Protein AF-A0A6N2TPD5-F1 (afdb_monomer_lite)

Radius of gyration: 15.05 Å; chains: 1; bounding box: 37×31×48 Å

Structure (mmCIF, N/CA/C/O backbone):
data_AF-A0A6N2TPD5-F1
#
_entry.id   AF-A0A6N2TPD5-F1
#
loop_
_atom_site.group_PDB
_atom_site.id
_atom_site.type_s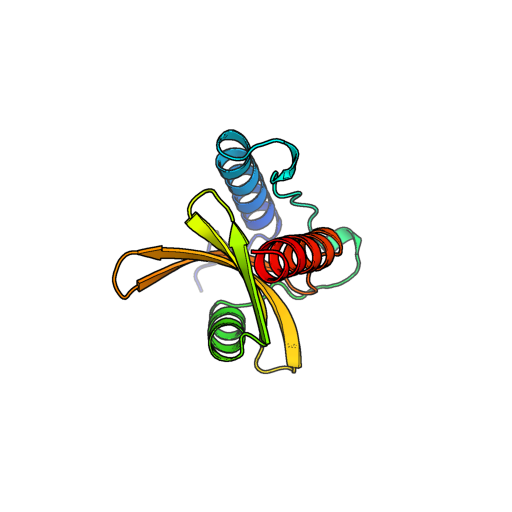ymbol
_atom_site.label_atom_id
_atom_site.label_alt_id
_atom_site.label_comp_id
_atom_site.label_asym_id
_atom_site.label_entity_id
_atom_site.label_seq_id
_atom_site.pdbx_PDB_ins_code
_atom_site.Cartn_x
_atom_site.Cartn_y
_atom_site.Cartn_z
_atom_site.occupancy
_atom_site.B_iso_or_equiv
_atom_site.auth_seq_id
_atom_site.auth_comp_id
_atom_site.auth_asym_id
_atom_site.auth_atom_id
_atom_site.pdbx_PDB_model_num
ATOM 1 N N . MET A 1 1 ? 18.302 3.017 -29.637 1.00 35.47 1 MET A N 1
ATOM 2 C CA . MET A 1 1 ? 17.727 2.593 -28.341 1.00 35.47 1 MET A CA 1
ATOM 3 C C . MET A 1 1 ? 17.896 3.744 -27.359 1.00 35.47 1 MET A C 1
ATOM 5 O O . MET A 1 1 ? 19.028 4.157 -27.155 1.00 35.47 1 MET A O 1
ATOM 9 N N . SER A 1 2 ? 16.812 4.331 -26.842 1.00 43.56 2 SER A N 1
ATOM 10 C CA . SER A 1 2 ? 16.903 5.435 -25.874 1.00 43.56 2 SER A CA 1
ATOM 11 C C . SER A 1 2 ? 16.928 4.850 -24.464 1.00 43.56 2 SER A C 1
ATOM 13 O O . SER A 1 2 ? 15.987 4.163 -24.071 1.00 43.56 2 SER A O 1
ATOM 15 N N . LEU A 1 3 ? 18.030 5.060 -23.742 1.00 45.91 3 LEU A N 1
ATOM 16 C CA . LEU A 1 3 ? 18.156 4.717 -22.327 1.00 45.91 3 LEU A CA 1
ATOM 17 C C . LEU A 1 3 ? 17.150 5.569 -21.555 1.00 45.91 3 LEU A C 1
ATOM 19 O O . LEU A 1 3 ? 17.308 6.785 -21.452 1.00 45.91 3 LEU A O 1
ATOM 23 N N . ASN A 1 4 ? 16.093 4.932 -21.048 1.00 46.19 4 ASN A N 1
ATOM 24 C CA . ASN A 1 4 ? 15.125 5.595 -20.191 1.00 46.19 4 ASN A CA 1
ATOM 25 C C . ASN A 1 4 ? 15.887 6.158 -18.975 1.00 46.19 4 ASN A C 1
ATOM 27 O O . ASN A 1 4 ? 16.513 5.393 -18.244 1.00 46.19 4 ASN A O 1
ATOM 31 N N . PRO A 1 5 ? 15.857 7.472 -18.712 1.00 49.47 5 PRO A N 1
ATOM 32 C CA . PRO A 1 5 ? 16.600 8.083 -17.611 1.00 49.47 5 PRO A CA 1
ATOM 33 C C . PRO A 1 5 ? 16.083 7.680 -16.219 1.00 49.47 5 PRO A C 1
ATOM 35 O O . PRO A 1 5 ? 16.542 8.244 -15.229 1.00 49.47 5 PRO A O 1
ATOM 38 N N . LEU A 1 6 ? 15.114 6.762 -16.139 1.00 49.84 6 LEU A N 1
ATOM 39 C CA . LEU A 1 6 ? 14.627 6.088 -14.935 1.00 49.84 6 LEU A CA 1
ATOM 40 C C . LEU A 1 6 ? 15.256 4.699 -14.719 1.00 49.84 6 LEU A C 1
ATOM 42 O O . LEU A 1 6 ? 15.050 4.120 -13.664 1.00 49.84 6 LEU A O 1
ATOM 46 N N . ASP A 1 7 ? 16.048 4.177 -15.657 1.00 52.69 7 ASP A N 1
ATOM 47 C CA . ASP A 1 7 ? 16.703 2.861 -15.533 1.00 52.69 7 ASP A CA 1
ATOM 48 C C . ASP A 1 7 ? 17.891 2.881 -14.547 1.00 52.69 7 ASP A C 1
ATOM 50 O O . ASP A 1 7 ? 18.390 1.862 -14.075 1.00 52.69 7 ASP A O 1
ATOM 54 N N . GLN A 1 8 ? 18.340 4.078 -14.163 1.00 61.78 8 GLN A N 1
ATOM 55 C CA . GLN A 1 8 ? 19.376 4.246 -13.154 1.00 61.78 8 GLN A CA 1
ATOM 56 C C . GLN A 1 8 ? 18.791 3.980 -11.761 1.00 61.78 8 GLN A C 1
ATOM 58 O O . GLN A 1 8 ? 18.220 4.873 -11.131 1.00 61.78 8 GLN A O 1
ATOM 63 N N . LYS A 1 9 ? 18.992 2.756 -11.253 1.00 55.41 9 LYS A N 1
ATOM 64 C CA . LYS A 1 9 ? 18.634 2.276 -9.897 1.00 55.41 9 LYS A CA 1
ATOM 65 C C . LYS A 1 9 ? 18.885 3.317 -8.790 1.00 55.41 9 LYS A C 1
ATOM 67 O O . LYS A 1 9 ? 18.067 3.483 -7.889 1.00 55.41 9 LYS A O 1
ATOM 72 N N . ALA A 1 10 ? 19.974 4.084 -8.892 1.00 58.53 10 ALA A N 1
ATOM 73 C CA . ALA A 1 10 ? 20.304 5.172 -7.968 1.00 58.53 10 ALA A CA 1
ATOM 74 C C . ALA A 1 10 ? 19.318 6.357 -8.018 1.00 58.53 10 ALA A C 1
ATOM 76 O O . ALA A 1 10 ? 18.928 6.885 -6.978 1.00 58.53 10 ALA A O 1
ATOM 77 N N . LYS A 1 11 ? 18.870 6.756 -9.211 1.00 62.66 11 LYS A N 1
ATOM 78 C CA . LYS A 1 11 ? 17.909 7.848 -9.398 1.00 62.66 11 LYS A CA 1
ATOM 79 C C . LYS A 1 11 ? 16.519 7.459 -8.909 1.00 62.66 11 LYS A C 1
ATOM 81 O O . LYS A 1 11 ? 15.856 8.263 -8.262 1.00 62.66 11 LYS A O 1
ATOM 86 N N . LEU A 1 12 ? 16.105 6.216 -9.156 1.00 57.62 12 LEU A N 1
ATOM 87 C CA . LEU A 1 12 ? 14.866 5.676 -8.596 1.00 57.62 12 LEU A CA 1
ATOM 88 C C . LEU A 1 12 ? 14.918 5.623 -7.065 1.00 57.62 12 LEU A C 1
ATOM 90 O O . LEU A 1 12 ? 13.960 6.026 -6.411 1.00 57.62 12 LEU A O 1
ATOM 94 N N . LYS A 1 13 ? 16.048 5.204 -6.481 1.00 61.66 13 LYS A N 1
ATOM 95 C CA . LYS A 1 13 ? 16.256 5.235 -5.026 1.00 61.66 13 LYS A CA 1
ATOM 96 C C . LYS A 1 13 ? 16.128 6.656 -4.466 1.00 61.66 13 LYS A C 1
ATOM 98 O O . LYS A 1 13 ? 15.390 6.850 -3.506 1.00 61.66 13 LYS A O 1
ATOM 103 N N . ALA A 1 14 ? 16.774 7.640 -5.093 1.00 63.59 14 ALA A N 1
ATOM 104 C CA . ALA A 1 14 ? 16.694 9.042 -4.679 1.00 63.59 14 ALA A CA 1
ATOM 105 C C . ALA A 1 14 ? 15.270 9.615 -4.805 1.00 63.59 14 ALA A C 1
ATOM 107 O O . ALA A 1 14 ? 14.802 10.316 -3.911 1.00 63.59 14 ALA A O 1
ATOM 108 N N . LEU A 1 15 ? 14.551 9.276 -5.881 1.00 62.88 15 LEU A N 1
ATOM 109 C CA . LEU A 1 15 ? 13.147 9.656 -6.070 1.00 62.88 15 LEU A CA 1
ATOM 110 C C . LEU A 1 15 ? 12.249 9.056 -4.987 1.00 62.88 15 LEU A C 1
ATOM 112 O O . LEU A 1 15 ? 11.416 9.765 -4.428 1.00 62.88 15 LEU A O 1
ATOM 116 N N . ARG A 1 16 ? 12.437 7.777 -4.652 1.00 61.41 16 ARG A N 1
ATOM 117 C CA . ARG A 1 16 ? 11.666 7.119 -3.593 1.00 61.41 16 ARG A CA 1
ATOM 118 C C . ARG A 1 16 ? 11.977 7.670 -2.207 1.00 61.41 16 ARG A C 1
ATOM 120 O O . ARG A 1 16 ? 11.057 7.836 -1.415 1.00 61.41 16 ARG A O 1
ATOM 127 N N . GLU A 1 17 ? 13.234 7.999 -1.925 1.00 60.38 17 GLU A N 1
ATOM 128 C CA . GLU A 1 17 ? 13.632 8.632 -0.665 1.00 60.38 17 GLU A CA 1
ATOM 129 C C . GLU A 1 17 ? 13.055 10.049 -0.544 1.00 60.38 17 GLU A C 1
ATOM 131 O O . GLU A 1 17 ? 12.429 10.384 0.460 1.00 60.38 17 GLU A O 1
ATOM 136 N N . SER A 1 18 ? 13.167 10.861 -1.600 1.00 64.12 18 SER A N 1
ATOM 137 C CA . SER A 1 18 ? 12.572 12.203 -1.664 1.00 64.12 18 SER A CA 1
ATOM 138 C C . SER A 1 18 ? 11.048 12.162 -1.495 1.00 64.12 18 SER A C 1
ATOM 140 O O . SER A 1 18 ? 10.459 12.966 -0.763 1.00 64.12 18 SER A O 1
ATOM 142 N N . TRP A 1 19 ? 10.404 11.172 -2.107 1.00 66.56 19 TRP A N 1
ATOM 143 C CA . TRP A 1 19 ? 8.973 10.947 -1.981 1.00 66.56 19 TRP A CA 1
ATOM 144 C C . TRP A 1 19 ? 8.577 10.481 -0.572 1.00 66.56 19 TRP A C 1
ATOM 146 O O . TRP A 1 19 ? 7.663 11.052 0.021 1.00 66.56 19 TRP A O 1
ATOM 156 N N . ALA A 1 20 ? 9.300 9.520 0.012 1.00 60.19 20 ALA A N 1
ATOM 157 C CA . ALA A 1 20 ? 9.058 9.044 1.373 1.00 60.19 20 ALA A CA 1
ATOM 158 C C . ALA A 1 20 ? 9.233 10.173 2.393 1.00 60.19 20 ALA A C 1
ATOM 160 O O . ALA A 1 20 ? 8.391 10.333 3.272 1.00 60.19 20 ALA A O 1
ATOM 161 N N . ASN A 1 21 ? 10.252 11.018 2.227 1.00 64.75 21 ASN A N 1
ATOM 162 C CA . ASN A 1 21 ? 10.445 12.219 3.038 1.00 64.75 21 ASN A CA 1
ATOM 163 C C . ASN A 1 21 ? 9.255 13.175 2.905 1.00 64.75 21 ASN A C 1
ATOM 165 O O . ASN A 1 21 ? 8.704 13.613 3.914 1.00 64.75 21 ASN A O 1
ATOM 169 N N . THR A 1 22 ? 8.788 13.423 1.679 1.00 68.56 22 THR A N 1
ATOM 170 C CA . THR A 1 22 ? 7.609 14.264 1.419 1.00 68.56 22 THR A CA 1
ATOM 171 C C . THR A 1 22 ? 6.355 13.704 2.091 1.00 68.56 22 THR A C 1
ATOM 173 O O . THR A 1 22 ? 5.623 14.449 2.743 1.00 68.56 22 THR A O 1
ATOM 176 N N . CYS A 1 23 ? 6.108 12.398 2.010 1.00 58.34 23 CYS A N 1
ATOM 177 C CA . CYS A 1 23 ? 4.990 11.760 2.702 1.00 58.34 23 CYS A CA 1
ATOM 178 C C . CYS A 1 23 ? 5.158 11.790 4.227 1.00 58.34 23 CYS A C 1
ATOM 180 O O . CYS A 1 23 ? 4.201 12.094 4.935 1.00 58.34 23 CYS A O 1
ATOM 182 N N . ASN A 1 24 ? 6.370 11.566 4.739 1.00 61.16 24 ASN A N 1
ATOM 183 C CA . ASN A 1 24 ? 6.684 11.578 6.169 1.00 61.16 24 ASN A CA 1
ATOM 184 C C . ASN A 1 24 ? 6.495 12.941 6.824 1.00 61.16 24 ASN A C 1
ATOM 186 O O . ASN A 1 24 ? 6.159 12.984 8.005 1.00 61.16 24 ASN A O 1
ATOM 190 N N . THR A 1 25 ? 6.637 14.042 6.077 1.00 69.50 25 THR A N 1
ATOM 191 C CA . THR A 1 25 ? 6.285 15.378 6.594 1.00 69.50 25 THR A CA 1
ATOM 192 C C . THR A 1 25 ? 4.802 15.513 6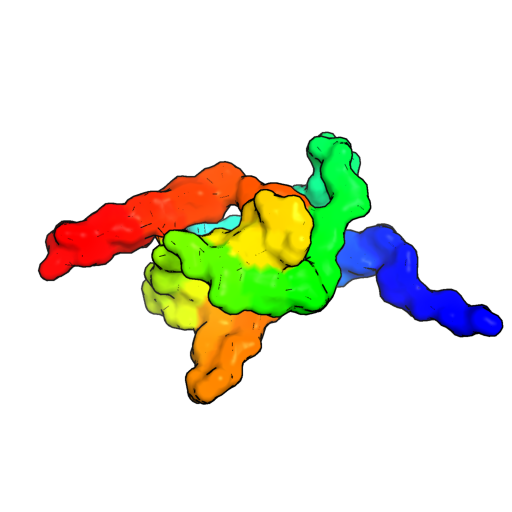.941 1.00 69.50 25 THR A C 1
ATOM 194 O O . THR A 1 25 ? 4.432 16.361 7.746 1.00 69.50 25 THR A O 1
ATOM 197 N N . ARG A 1 26 ? 3.945 14.673 6.349 1.00 59.00 26 ARG A N 1
ATOM 198 C CA . ARG A 1 26 ? 2.484 14.721 6.502 1.00 59.00 26 ARG A CA 1
ATOM 199 C C . ARG A 1 26 ? 1.937 13.600 7.382 1.00 59.00 26 ARG A C 1
ATOM 201 O O . ARG A 1 26 ? 0.723 13.495 7.547 1.00 59.00 26 ARG A O 1
ATOM 208 N N . LEU A 1 27 ? 2.807 12.740 7.909 1.00 48.41 27 LEU A N 1
ATOM 209 C CA . LEU A 1 27 ? 2.433 11.596 8.732 1.00 48.41 27 LEU A CA 1
ATOM 210 C C . LEU A 1 27 ? 2.879 11.827 10.183 1.00 48.41 27 LEU A C 1
ATOM 212 O O . LEU A 1 27 ? 3.984 12.327 10.405 1.00 48.41 27 LEU A O 1
ATOM 216 N N . PRO A 1 28 ? 2.057 11.448 11.183 1.00 55.03 28 PRO A N 1
ATOM 217 C CA . PRO A 1 28 ? 2.512 11.426 12.569 1.00 55.03 28 PRO A CA 1
ATOM 218 C C . PRO A 1 28 ? 3.712 10.480 12.706 1.00 55.03 28 PRO A C 1
ATOM 220 O O . PRO A 1 28 ? 3.857 9.537 11.927 1.00 55.03 28 PRO A O 1
ATOM 223 N N . GLU A 1 29 ? 4.570 10.708 13.702 1.00 55.25 29 GLU A N 1
ATOM 224 C CA . GLU A 1 29 ? 5.863 10.012 13.837 1.00 55.25 29 GLU A CA 1
ATOM 225 C C . GLU A 1 29 ? 5.729 8.484 13.841 1.00 55.25 29 GLU A C 1
ATOM 227 O O . GLU A 1 29 ? 6.536 7.769 13.246 1.00 55.25 29 GLU A O 1
ATOM 232 N N . THR A 1 30 ? 4.640 7.984 14.422 1.00 50.81 30 THR A N 1
ATOM 233 C CA . THR A 1 30 ? 4.292 6.560 14.469 1.00 50.81 30 THR A CA 1
ATOM 234 C C . THR A 1 30 ? 3.995 5.965 13.085 1.00 50.81 30 THR A C 1
ATOM 236 O O . THR A 1 30 ? 4.273 4.789 12.841 1.00 50.81 30 THR A O 1
ATOM 239 N N . ALA A 1 31 ? 3.518 6.778 12.141 1.00 46.53 31 ALA A N 1
ATOM 240 C CA . ALA A 1 31 ? 3.130 6.387 10.787 1.00 46.53 31 ALA A CA 1
ATOM 241 C C . ALA A 1 31 ? 4.188 6.708 9.715 1.00 46.53 31 ALA A C 1
ATOM 243 O O . ALA A 1 31 ? 3.954 6.418 8.544 1.00 46.53 31 ALA A O 1
ATOM 244 N N . ARG A 1 32 ? 5.350 7.272 10.083 1.00 62.06 32 ARG A N 1
ATOM 245 C CA . ARG A 1 32 ? 6.426 7.574 9.121 1.00 62.06 32 ARG A CA 1
ATOM 246 C C . ARG A 1 32 ? 6.885 6.311 8.380 1.00 62.06 32 ARG A C 1
ATOM 248 O O . ARG A 1 32 ? 7.191 5.290 8.994 1.00 62.06 32 ARG A O 1
ATOM 255 N N . ILE A 1 33 ? 6.914 6.381 7.062 1.00 54.38 33 ILE A N 1
ATOM 256 C CA . ILE A 1 33 ? 7.353 5.358 6.120 1.00 54.38 33 ILE A CA 1
ATOM 257 C C . ILE A 1 33 ? 8.888 5.323 6.137 1.00 54.38 33 ILE A C 1
ATOM 259 O O . ILE A 1 33 ? 9.540 6.295 5.765 1.00 54.38 33 ILE A O 1
ATOM 263 N N . ASP A 1 34 ? 9.475 4.214 6.585 1.00 56.59 34 ASP A N 1
ATOM 264 C CA . ASP A 1 34 ? 10.929 4.015 6.598 1.00 56.59 34 ASP A CA 1
ATOM 265 C C . ASP A 1 34 ? 11.370 3.433 5.249 1.00 56.59 34 ASP A C 1
ATOM 267 O O . ASP A 1 34 ? 11.161 2.252 4.974 1.00 56.59 34 ASP A O 1
ATOM 271 N N . HIS A 1 35 ? 11.943 4.264 4.378 1.00 52.03 35 HIS A N 1
ATOM 272 C CA . HIS A 1 35 ? 12.429 3.820 3.072 1.00 52.03 35 HIS A CA 1
ATOM 273 C C . HIS A 1 35 ? 13.873 3.310 3.180 1.00 52.03 35 HIS A C 1
ATOM 275 O O . HIS A 1 35 ? 14.821 3.949 2.724 1.00 52.03 35 HIS A O 1
ATOM 281 N N . ARG A 1 36 ? 14.062 2.127 3.773 1.00 5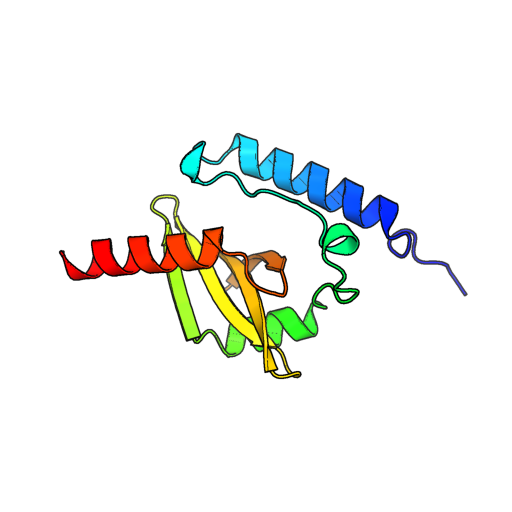1.62 36 ARG A N 1
ATOM 282 C CA . ARG A 1 36 ? 15.300 1.362 3.571 1.00 51.62 36 ARG A CA 1
ATOM 283 C C . ARG A 1 36 ? 15.187 0.596 2.257 1.00 51.62 36 ARG A C 1
ATOM 285 O O . ARG A 1 36 ? 14.332 -0.266 2.100 1.00 51.62 36 ARG A O 1
ATOM 292 N N . SER A 1 37 ? 16.043 0.936 1.294 1.00 47.28 37 SER A N 1
ATOM 293 C CA . SER A 1 37 ? 16.162 0.187 0.041 1.00 47.28 37 SER A CA 1
ATOM 294 C C . SER A 1 37 ? 16.600 -1.248 0.350 1.00 47.28 37 SER A C 1
ATOM 296 O O . SER A 1 37 ? 17.646 -1.459 0.958 1.00 47.28 37 SER A O 1
ATOM 298 N N . LEU A 1 38 ? 15.817 -2.230 -0.097 1.00 45.94 38 LEU A N 1
ATOM 299 C CA . LEU A 1 38 ? 16.080 -3.667 0.062 1.00 45.94 38 LEU A CA 1
ATOM 300 C C . LEU A 1 38 ? 17.335 -4.170 -0.677 1.00 45.94 38 LEU A C 1
ATOM 302 O O . LEU A 1 38 ? 17.659 -5.352 -0.574 1.00 45.94 38 LEU A O 1
ATOM 306 N N . ALA A 1 39 ? 18.081 -3.298 -1.368 1.00 46.09 39 ALA A N 1
ATOM 307 C CA . ALA A 1 39 ? 19.412 -3.636 -1.872 1.00 46.09 39 ALA A CA 1
ATOM 308 C C . ALA A 1 39 ? 20.353 -4.104 -0.739 1.00 46.09 39 ALA A C 1
ATOM 310 O O . ALA A 1 39 ? 21.187 -4.971 -0.970 1.00 46.09 39 ALA A O 1
ATOM 311 N N . ASP A 1 40 ? 20.153 -3.610 0.489 1.00 45.94 40 ASP A N 1
ATOM 312 C CA . ASP A 1 40 ? 20.867 -4.052 1.699 1.00 45.94 40 ASP A CA 1
ATOM 313 C C . ASP A 1 40 ? 20.322 -5.365 2.308 1.00 45.94 40 ASP A C 1
ATOM 315 O O . ASP A 1 40 ? 20.940 -5.939 3.198 1.00 45.94 40 ASP A O 1
ATOM 319 N N . GLN A 1 41 ? 19.164 -5.864 1.853 1.00 47.75 41 GLN A N 1
ATOM 320 C CA . GLN A 1 41 ? 18.521 -7.096 2.350 1.00 47.75 41 GLN A CA 1
ATOM 321 C C . GLN A 1 41 ? 18.516 -8.240 1.318 1.00 47.75 41 GLN A C 1
ATOM 323 O O . GLN A 1 41 ? 17.850 -9.252 1.524 1.00 47.75 41 GLN A O 1
ATOM 328 N N . GLY A 1 42 ? 19.268 -8.107 0.218 1.00 41.88 42 GLY A N 1
ATOM 329 C CA . GLY A 1 42 ? 19.508 -9.195 -0.739 1.00 41.88 42 GLY A CA 1
ATOM 330 C C . GLY A 1 42 ? 18.340 -9.545 -1.673 1.00 41.88 42 GLY A C 1
ATOM 331 O O . GLY A 1 42 ? 18.363 -10.608 -2.286 1.00 41.88 42 GLY A O 1
ATOM 332 N N . GLY A 1 43 ? 17.322 -8.686 -1.804 1.00 48.09 43 GLY A N 1
ATOM 333 C CA . GLY A 1 43 ? 16.179 -8.912 -2.699 1.00 48.09 43 GLY A CA 1
ATOM 334 C C . GLY A 1 43 ? 16.213 -7.999 -3.924 1.00 48.09 43 GLY A C 1
ATOM 335 O O . GLY A 1 43 ? 15.868 -6.826 -3.826 1.00 48.09 43 GLY A O 1
ATOM 336 N N . ASP A 1 44 ? 16.590 -8.523 -5.090 1.00 49.94 44 ASP A N 1
ATOM 337 C CA . ASP A 1 44 ? 16.766 -7.738 -6.324 1.00 49.94 44 ASP A CA 1
ATOM 338 C C . ASP A 1 44 ? 15.463 -7.431 -7.101 1.00 49.94 44 ASP A C 1
ATOM 340 O O . ASP A 1 44 ? 15.502 -7.172 -8.296 1.00 49.94 44 ASP A O 1
ATOM 344 N N . LEU A 1 45 ? 14.274 -7.462 -6.489 1.00 62.72 45 LEU A N 1
ATOM 345 C CA . LEU A 1 45 ? 13.023 -7.378 -7.263 1.00 62.72 45 LEU A CA 1
ATOM 346 C C . LEU A 1 45 ? 12.010 -6.415 -6.657 1.00 62.72 45 LEU A C 1
ATOM 348 O O . LEU A 1 45 ? 11.064 -6.829 -5.985 1.00 62.72 45 LEU A O 1
ATOM 352 N N . GLU A 1 46 ? 12.180 -5.131 -6.966 1.00 66.69 46 GLU A N 1
ATOM 353 C CA . GLU A 1 46 ? 11.113 -4.143 -6.802 1.00 66.69 46 GLU A CA 1
ATOM 354 C C . GLU A 1 46 ? 9.861 -4.589 -7.582 1.00 66.69 46 GLU A C 1
ATOM 356 O O . GLU A 1 46 ? 9.990 -5.114 -8.692 1.00 66.69 46 GLU A O 1
ATOM 361 N N . PRO A 1 47 ? 8.647 -4.423 -7.027 1.00 73.88 47 PRO A N 1
ATOM 362 C CA . PRO A 1 47 ? 7.437 -4.862 -7.706 1.00 73.88 47 PRO A CA 1
ATOM 363 C C . PRO A 1 47 ? 7.160 -3.955 -8.910 1.00 73.88 47 PRO A C 1
ATOM 365 O O . PRO A 1 47 ? 7.237 -2.726 -8.811 1.00 73.88 47 PRO A O 1
ATOM 368 N N . THR A 1 48 ? 6.825 -4.549 -10.055 1.00 79.19 48 THR A N 1
ATOM 369 C CA . THR A 1 48 ? 6.383 -3.795 -11.236 1.00 79.19 48 THR A CA 1
ATOM 370 C C . THR A 1 48 ? 4.954 -3.286 -11.044 1.00 79.19 48 THR A C 1
ATOM 372 O O . THR A 1 48 ? 4.206 -3.799 -10.214 1.00 79.19 48 THR A O 1
ATOM 375 N N . SER A 1 49 ? 4.505 -2.320 -11.850 1.00 76.06 49 SER A N 1
ATOM 376 C CA . SER A 1 49 ? 3.108 -1.856 -11.798 1.00 76.06 49 SER A CA 1
ATOM 377 C C . SER A 1 49 ? 2.089 -2.986 -12.024 1.00 76.06 49 SER A C 1
ATOM 379 O O . SER A 1 49 ? 1.013 -2.958 -11.434 1.00 76.06 49 SER A O 1
ATOM 381 N N . GLY A 1 50 ? 2.431 -3.996 -12.835 1.00 75.25 50 GLY A N 1
ATOM 382 C CA . GLY A 1 50 ? 1.601 -5.188 -13.036 1.00 75.25 50 GLY A CA 1
ATOM 383 C C . GLY A 1 50 ? 1.546 -6.094 -11.804 1.00 75.25 50 GLY A C 1
ATOM 384 O O . GLY A 1 50 ? 0.471 -6.586 -11.456 1.00 75.25 50 GLY A O 1
ATOM 385 N N . ASP A 1 51 ? 2.670 -6.252 -11.099 1.00 84.69 51 ASP A N 1
ATOM 386 C CA . ASP A 1 51 ? 2.728 -6.991 -9.831 1.00 84.69 51 ASP A CA 1
ATOM 387 C C . ASP A 1 51 ? 1.875 -6.301 -8.764 1.00 84.69 51 ASP A C 1
ATOM 389 O O . ASP A 1 51 ? 1.076 -6.952 -8.096 1.00 84.69 51 ASP A O 1
ATOM 393 N N . VAL A 1 52 ? 1.979 -4.972 -8.662 1.00 85.44 52 VAL A N 1
ATOM 394 C CA . VAL A 1 52 ? 1.186 -4.164 -7.724 1.00 85.44 52 VAL A CA 1
ATOM 395 C C . VAL A 1 52 ? -0.302 -4.237 -8.049 1.00 85.44 52 VAL A C 1
ATOM 397 O O . VAL A 1 52 ? -1.111 -4.403 -7.144 1.00 85.44 52 VAL A O 1
ATOM 400 N N . LEU A 1 53 ? -0.688 -4.150 -9.326 1.00 85.19 53 LEU A N 1
ATOM 401 C CA . LEU A 1 53 ? -2.091 -4.285 -9.723 1.00 85.19 53 LEU A CA 1
ATOM 402 C C . LEU A 1 53 ? -2.638 -5.679 -9.393 1.00 85.19 53 LEU A C 1
ATOM 404 O O . LEU A 1 53 ? -3.773 -5.803 -8.933 1.00 85.19 53 LEU A O 1
ATOM 408 N N . THR A 1 54 ? -1.837 -6.719 -9.622 1.00 89.81 54 THR A N 1
ATOM 409 C CA . THR A 1 54 ? -2.212 -8.100 -9.294 1.00 89.81 54 THR A CA 1
ATOM 410 C C . THR A 1 54 ? -2.378 -8.265 -7.789 1.00 89.81 54 THR A C 1
ATOM 412 O O . THR A 1 54 ? -3.421 -8.744 -7.352 1.00 89.81 54 THR A O 1
ATOM 415 N N . ALA A 1 55 ? -1.421 -7.762 -7.006 1.00 93.06 55 ALA A N 1
ATOM 416 C CA . ALA A 1 55 ? -1.491 -7.751 -5.552 1.00 93.06 55 ALA A CA 1
ATOM 417 C C . ALA A 1 55 ? -2.688 -6.961 -5.025 1.00 93.06 55 ALA A C 1
ATOM 419 O O . ALA A 1 55 ? -3.364 -7.402 -4.102 1.00 93.06 55 ALA A O 1
ATOM 420 N N . PHE A 1 56 ? -3.001 -5.814 -5.625 1.00 92.25 56 PHE A N 1
ATOM 421 C CA . PHE A 1 56 ? -4.149 -5.013 -5.217 1.00 92.25 56 PHE A CA 1
ATOM 422 C C . PHE A 1 56 ? -5.478 -5.745 -5.457 1.00 92.25 56 PHE A C 1
ATOM 424 O O . PHE A 1 56 ? -6.396 -5.665 -4.645 1.00 92.25 56 PHE A O 1
ATOM 431 N N . ARG A 1 57 ? -5.582 -6.505 -6.552 1.00 91.94 57 ARG A N 1
ATOM 432 C CA . ARG A 1 57 ? -6.760 -7.338 -6.847 1.00 91.94 57 ARG A CA 1
ATOM 433 C C . ARG A 1 57 ? -6.875 -8.566 -5.944 1.00 91.94 57 ARG A C 1
ATOM 435 O O . ARG A 1 57 ? -7.955 -9.139 -5.856 1.00 91.94 57 ARG A O 1
ATOM 442 N N . SER A 1 58 ? -5.785 -8.967 -5.298 1.00 94.50 58 SER A N 1
ATOM 443 C CA . SER A 1 58 ? -5.693 -10.141 -4.428 1.00 94.50 58 SER A CA 1
ATOM 444 C C . SER A 1 58 ? -5.434 -9.766 -2.964 1.00 94.50 58 SER A C 1
ATOM 446 O O . SER A 1 58 ? -4.864 -10.561 -2.218 1.00 94.50 58 SER A O 1
ATOM 448 N N . VAL A 1 59 ? -5.818 -8.554 -2.538 1.00 95.06 59 VAL A N 1
ATOM 449 C CA . VAL A 1 59 ? -5.632 -8.099 -1.152 1.00 95.06 59 VAL A CA 1
ATOM 450 C C . VAL A 1 59 ? -6.255 -9.102 -0.183 1.00 95.06 59 VAL A C 1
ATOM 452 O O . VAL A 1 59 ? -7.449 -9.384 -0.231 1.00 95.06 59 VAL A O 1
ATOM 455 N N . MET A 1 60 ? -5.418 -9.634 0.706 1.00 93.69 60 MET A N 1
ATOM 456 C CA . MET A 1 60 ? -5.814 -10.607 1.728 1.00 93.69 60 MET A CA 1
ATOM 457 C C . MET A 1 60 ? -5.942 -9.956 3.104 1.00 93.69 60 MET A C 1
ATOM 459 O O . MET A 1 60 ? -6.649 -10.457 3.977 1.00 93.69 60 MET A O 1
ATOM 463 N N . ARG A 1 61 ? -5.196 -8.872 3.329 1.00 92.12 61 ARG A N 1
ATOM 464 C CA . ARG A 1 61 ? -5.198 -8.113 4.578 1.00 92.12 61 ARG A CA 1
ATOM 465 C C . ARG A 1 61 ? -5.111 -6.638 4.267 1.00 92.12 61 ARG A C 1
ATOM 467 O O . ARG A 1 61 ? -4.172 -6.216 3.603 1.00 92.12 61 ARG A O 1
ATOM 474 N N . ASP A 1 62 ? -6.013 -5.857 4.826 1.00 93.06 62 ASP A N 1
ATOM 475 C CA . ASP A 1 62 ? -5.967 -4.407 4.765 1.00 93.06 62 ASP A CA 1
ATOM 476 C C . ASP A 1 62 ? -6.419 -3.788 6.084 1.00 93.06 62 ASP A C 1
ATOM 478 O O . ASP A 1 62 ? -7.065 -4.426 6.919 1.00 93.06 62 ASP A O 1
ATOM 482 N N . ALA A 1 63 ? -6.018 -2.540 6.287 1.00 92.25 63 ALA A N 1
ATOM 483 C CA . ALA A 1 63 ? -6.465 -1.730 7.398 1.00 92.25 63 ALA A CA 1
ATOM 484 C C . ALA A 1 63 ? -6.510 -0.253 7.010 1.00 92.25 63 ALA A C 1
ATOM 486 O O . ALA A 1 63 ? -5.598 0.286 6.372 1.00 92.25 63 ALA A O 1
ATOM 487 N N . ARG A 1 64 ? -7.571 0.426 7.451 1.00 91.25 64 ARG A N 1
ATOM 488 C CA . ARG A 1 64 ? -7.735 1.868 7.275 1.00 91.25 64 ARG A CA 1
ATOM 489 C C . ARG A 1 64 ? -7.062 2.620 8.417 1.00 91.25 64 ARG A C 1
ATOM 491 O O . ARG A 1 64 ? -7.332 2.365 9.587 1.00 91.25 64 ARG A O 1
ATOM 498 N N . ARG A 1 65 ? -6.243 3.608 8.079 1.00 86.44 65 ARG A N 1
ATOM 499 C CA . ARG A 1 65 ? -5.664 4.572 9.022 1.00 86.44 65 ARG A CA 1
ATOM 500 C C . ARG A 1 65 ? -6.655 5.709 9.291 1.00 86.44 65 ARG A C 1
ATOM 502 O O . ARG A 1 65 ? -7.431 6.095 8.416 1.00 86.44 65 ARG A O 1
ATOM 509 N N . GLY A 1 66 ? -6.567 6.331 10.469 1.00 80.56 66 GLY A N 1
ATOM 510 C CA . GLY A 1 66 ? -7.425 7.467 10.851 1.00 80.56 66 GLY A CA 1
ATOM 511 C C . GLY A 1 66 ? -7.332 8.687 9.917 1.00 80.56 66 GLY A C 1
ATOM 512 O O . GLY A 1 66 ? -8.268 9.470 9.828 1.00 80.56 66 GLY A O 1
ATOM 513 N N . ASN A 1 67 ? -6.242 8.817 9.153 1.00 79.00 67 ASN A N 1
ATOM 514 C CA . ASN A 1 67 ? -6.045 9.874 8.151 1.00 79.00 67 ASN A CA 1
ATOM 515 C C . ASN A 1 67 ? -6.700 9.576 6.780 1.00 79.00 67 ASN A C 1
ATOM 517 O O . ASN A 1 67 ? -6.475 10.305 5.813 1.00 79.00 67 ASN A O 1
ATOM 521 N N . GLY A 1 68 ? -7.467 8.486 6.666 1.00 80.44 68 GLY A N 1
ATOM 522 C CA . GLY A 1 68 ? -8.166 8.097 5.439 1.00 80.44 68 GLY A CA 1
ATOM 523 C C . GLY A 1 68 ? -7.307 7.380 4.393 1.00 80.44 68 GLY A C 1
ATOM 524 O O . GLY A 1 68 ? -7.809 7.106 3.305 1.00 80.44 68 GLY A O 1
ATOM 525 N N . THR A 1 69 ? -6.045 7.071 4.699 1.00 87.62 69 THR A N 1
ATOM 526 C CA . THR A 1 69 ? -5.221 6.159 3.888 1.00 87.62 69 THR A CA 1
ATOM 527 C C . THR A 1 69 ? -5.423 4.710 4.327 1.00 87.62 69 THR A C 1
ATOM 529 O O . THR A 1 69 ? -5.903 4.447 5.429 1.00 87.62 69 THR A O 1
ATOM 532 N N . TRP A 1 70 ? -5.059 3.773 3.467 1.00 91.31 70 TRP A N 1
ATOM 533 C CA . TRP A 1 70 ? -5.119 2.340 3.710 1.00 91.31 70 TRP A CA 1
ATOM 534 C C . TRP A 1 70 ? -3.730 1.743 3.589 1.00 91.31 70 TRP A C 1
ATOM 536 O O . TRP A 1 70 ? -2.922 2.201 2.781 1.00 91.31 70 TRP A O 1
ATOM 546 N N . VAL A 1 71 ? -3.478 0.715 4.382 1.00 92.00 71 VAL A N 1
ATOM 547 C CA . VAL A 1 71 ? -2.328 -0.169 4.241 1.00 92.00 71 VAL A CA 1
ATOM 548 C C . VAL A 1 71 ? -2.852 -1.571 3.956 1.00 92.00 71 VAL A C 1
ATOM 550 O O . VAL A 1 71 ? -3.784 -2.016 4.618 1.00 92.00 71 VAL A O 1
ATOM 553 N N . ALA A 1 72 ? -2.295 -2.244 2.956 1.00 93.56 72 ALA A N 1
ATOM 554 C CA . ALA A 1 72 ? -2.739 -3.561 2.524 1.00 93.56 72 ALA A CA 1
ATOM 555 C C . ALA A 1 72 ? -1.580 -4.477 2.148 1.00 93.56 72 ALA A C 1
ATOM 557 O O . ALA A 1 72 ? -0.483 -4.024 1.830 1.00 93.56 72 ALA A O 1
ATOM 558 N N . ILE A 1 73 ? -1.855 -5.775 2.181 1.00 94.19 73 ILE A N 1
ATOM 559 C CA . ILE A 1 73 ? -0.986 -6.849 1.723 1.00 94.19 73 ILE A CA 1
ATOM 560 C C . ILE A 1 73 ? -1.804 -7.732 0.783 1.00 94.19 73 ILE A C 1
ATOM 562 O O . ILE A 1 73 ? -2.885 -8.210 1.145 1.00 94.19 73 ILE A O 1
ATOM 566 N N . GLY A 1 74 ? -1.271 -7.949 -0.413 1.00 94.62 74 GLY A N 1
ATOM 567 C CA . GLY A 1 74 ? -1.811 -8.880 -1.403 1.00 94.62 74 GLY A CA 1
ATOM 568 C C . GLY A 1 74 ? -0.704 -9.675 -2.083 1.00 94.62 74 GLY A C 1
ATOM 569 O O . GLY A 1 74 ? 0.470 -9.472 -1.783 1.00 94.62 74 GLY A O 1
ATOM 570 N N . LEU A 1 75 ? -1.075 -10.571 -2.994 1.00 94.12 75 LEU A N 1
ATOM 571 C CA . LEU A 1 75 ? -0.141 -11.448 -3.705 1.00 94.12 75 LEU A CA 1
ATOM 572 C C . LEU A 1 75 ? 0.061 -10.999 -5.151 1.00 94.12 75 LEU A C 1
ATOM 574 O O . LEU A 1 75 ? -0.907 -10.872 -5.905 1.00 94.12 75 LEU A O 1
ATOM 578 N N . ASP A 1 76 ? 1.311 -10.812 -5.569 1.00 88.88 76 ASP A N 1
ATOM 579 C CA . ASP A 1 76 ? 1.603 -10.619 -6.990 1.00 88.88 76 ASP A CA 1
ATOM 580 C C . ASP A 1 76 ? 1.379 -11.904 -7.812 1.00 88.88 76 ASP A C 1
ATOM 582 O O . ASP A 1 76 ? 1.103 -12.983 -7.283 1.00 88.88 76 ASP A O 1
ATOM 586 N N . GLY A 1 77 ? 1.536 -11.812 -9.137 1.00 79.69 77 GLY A N 1
ATOM 587 C CA . GLY A 1 77 ? 1.382 -12.960 -10.041 1.00 79.69 77 GLY A CA 1
ATOM 588 C C . GLY A 1 77 ? 2.422 -14.072 -9.847 1.00 79.69 77 GLY A C 1
ATOM 589 O O . GLY A 1 77 ? 2.331 -15.112 -10.494 1.00 79.69 77 GLY A O 1
ATOM 590 N N . ARG A 1 78 ? 3.413 -13.862 -8.974 1.00 85.19 78 ARG A N 1
ATOM 591 C CA . ARG A 1 78 ? 4.465 -14.819 -8.608 1.00 85.19 78 ARG A CA 1
ATOM 592 C C . ARG A 1 78 ? 4.254 -15.384 -7.199 1.00 85.19 78 ARG A C 1
ATOM 594 O O . ARG A 1 78 ? 5.108 -16.123 -6.717 1.00 85.19 78 ARG A O 1
ATOM 601 N N . GLY A 1 79 ? 3.143 -15.041 -6.541 1.00 85.62 79 GLY A N 1
ATOM 602 C CA . GLY A 1 79 ? 2.823 -15.481 -5.185 1.00 85.62 79 GLY A CA 1
ATOM 603 C C . GLY A 1 79 ? 3.651 -14.795 -4.098 1.00 85.62 79 GLY A C 1
ATOM 604 O O . GLY A 1 79 ? 3.737 -15.317 -2.989 1.00 85.62 79 GLY A O 1
ATOM 605 N N . ARG A 1 80 ? 4.282 -13.650 -4.391 1.00 87.88 80 ARG A N 1
ATOM 606 C CA . ARG A 1 80 ? 4.997 -12.857 -3.384 1.00 87.88 80 ARG A CA 1
ATOM 607 C C . ARG A 1 80 ? 4.034 -11.907 -2.695 1.00 87.88 80 ARG A C 1
ATOM 609 O O . ARG A 1 80 ? 3.224 -11.259 -3.358 1.00 87.88 80 ARG A O 1
ATOM 616 N N . ASP A 1 81 ? 4.188 -11.766 -1.385 1.00 90.81 81 ASP A N 1
ATOM 617 C CA . ASP A 1 81 ? 3.488 -10.731 -0.637 1.00 90.81 81 ASP A CA 1
ATOM 618 C C . ASP A 1 81 ? 3.982 -9.340 -1.060 1.00 90.81 81 ASP A C 1
ATOM 620 O O . ASP A 1 81 ? 5.177 -9.033 -1.012 1.00 90.81 81 ASP A O 1
ATOM 624 N N . VAL A 1 82 ? 3.041 -8.475 -1.422 1.00 88.56 82 VAL A N 1
ATOM 625 C CA . VAL A 1 82 ? 3.272 -7.069 -1.737 1.00 88.56 82 VAL A CA 1
ATOM 626 C C . VAL A 1 82 ? 2.503 -6.224 -0.737 1.00 88.56 82 VAL A C 1
ATOM 628 O O . VAL A 1 82 ? 1.274 -6.238 -0.686 1.00 88.56 82 VAL A O 1
ATOM 631 N N . GLU A 1 83 ? 3.246 -5.459 0.049 1.00 90.69 83 GLU A N 1
ATOM 632 C CA . GLU A 1 83 ? 2.712 -4.370 0.851 1.00 90.69 83 GLU A CA 1
ATOM 633 C C . GLU A 1 83 ? 2.360 -3.189 -0.054 1.00 90.69 83 GLU A C 1
ATOM 635 O O . GLU A 1 83 ? 3.152 -2.813 -0.914 1.00 90.69 83 GLU A O 1
ATOM 640 N N . MET A 1 84 ? 1.211 -2.562 0.179 1.00 91.50 84 MET A N 1
ATOM 641 C CA . MET A 1 84 ? 0.738 -1.376 -0.527 1.00 91.50 84 MET A CA 1
ATOM 642 C C . MET A 1 84 ? 0.178 -0.362 0.463 1.00 91.50 84 MET A C 1
ATOM 644 O O . MET A 1 84 ? -0.537 -0.724 1.396 1.00 91.50 84 MET A O 1
ATOM 648 N N . VAL A 1 85 ? 0.428 0.922 0.220 1.00 88.69 85 VAL A N 1
ATOM 649 C CA . VAL A 1 85 ? -0.303 2.009 0.882 1.00 88.69 85 VAL A CA 1
ATOM 650 C C . VAL A 1 85 ? -1.014 2.822 -0.175 1.00 88.69 85 VAL A C 1
ATOM 652 O O . VAL A 1 85 ? -0.409 3.237 -1.162 1.00 88.69 85 VAL A O 1
ATOM 655 N N . TYR A 1 86 ? -2.305 3.049 0.027 1.00 86.50 86 TYR A N 1
ATOM 656 C CA . TYR A 1 86 ? -3.155 3.692 -0.963 1.00 86.50 86 TYR A CA 1
ATOM 657 C C . TYR A 1 86 ? -4.206 4.597 -0.329 1.00 86.50 86 TYR A C 1
ATOM 659 O O . TYR A 1 86 ? -4.436 4.591 0.882 1.00 86.50 86 TYR A O 1
ATOM 667 N N . LYS A 1 87 ? -4.860 5.399 -1.162 1.00 87.88 87 LYS A N 1
ATOM 668 C CA . LYS A 1 87 ? -6.052 6.164 -0.799 1.00 87.88 87 LYS A CA 1
ATOM 669 C C . LYS A 1 87 ? -7.108 6.003 -1.878 1.00 87.88 87 LYS A C 1
ATOM 671 O O . LYS A 1 87 ? -6.805 6.089 -3.065 1.00 87.88 87 LYS A O 1
ATOM 676 N N . GLN A 1 88 ? -8.346 5.801 -1.449 1.00 85.69 88 GLN A N 1
ATOM 677 C CA . GLN A 1 88 ? -9.493 5.843 -2.341 1.00 85.69 88 GLN A CA 1
ATOM 678 C C . GLN A 1 88 ? -9.846 7.302 -2.663 1.00 85.69 88 GLN A C 1
ATOM 680 O O . GLN A 1 88 ? -9.929 8.145 -1.764 1.00 85.69 88 GLN A O 1
ATOM 685 N N . VAL A 1 89 ? -10.029 7.595 -3.946 1.00 84.94 89 VAL A N 1
ATOM 686 C CA . VAL A 1 89 ? -10.391 8.906 -4.489 1.00 84.94 89 VAL A CA 1
ATOM 687 C C . VAL A 1 89 ? -11.542 8.689 -5.476 1.00 84.94 89 VAL A C 1
ATOM 689 O O . VAL A 1 89 ? -11.318 8.364 -6.639 1.00 84.94 89 VAL A O 1
ATOM 692 N N . GLY A 1 90 ? -12.780 8.818 -4.990 1.00 85.94 90 GLY A N 1
ATOM 693 C CA . GLY A 1 90 ? -13.974 8.418 -5.746 1.00 85.94 90 GLY A CA 1
ATOM 694 C C . GLY A 1 90 ? -13.957 6.918 -6.056 1.00 85.94 90 GLY A C 1
ATOM 695 O O . GLY A 1 90 ? -13.696 6.105 -5.166 1.00 85.94 90 GLY A O 1
ATOM 696 N N . ASP A 1 91 ? -14.168 6.572 -7.325 1.00 85.06 91 ASP A N 1
ATOM 697 C CA . ASP A 1 91 ? -14.084 5.195 -7.840 1.00 85.06 91 ASP A CA 1
ATOM 698 C C . ASP A 1 91 ? -12.652 4.751 -8.176 1.00 85.06 91 ASP A C 1
ATOM 700 O O . ASP A 1 91 ? -12.416 3.617 -8.587 1.00 85.06 91 ASP A O 1
ATOM 704 N N . SER A 1 92 ? -11.676 5.647 -8.022 1.00 79.56 92 SER A N 1
ATOM 705 C CA . SER A 1 92 ? -10.269 5.372 -8.302 1.00 79.56 92 SER A CA 1
ATOM 706 C C . SER A 1 92 ? -9.469 5.149 -7.024 1.00 79.56 92 SER A C 1
ATOM 708 O O . SER A 1 92 ? -9.805 5.633 -5.942 1.00 79.56 92 SER A O 1
ATOM 710 N N . VAL A 1 93 ? -8.351 4.440 -7.160 1.00 85.06 93 VAL A N 1
ATOM 711 C CA . VAL A 1 93 ? -7.393 4.216 -6.077 1.00 85.06 93 VAL A CA 1
ATOM 712 C C . VAL A 1 93 ? -6.044 4.789 -6.474 1.00 85.06 93 VAL A C 1
ATOM 714 O O . VAL A 1 93 ? -5.500 4.461 -7.525 1.00 85.06 93 VAL A O 1
ATOM 717 N N . LEU A 1 94 ? -5.491 5.633 -5.606 1.00 83.44 94 LEU A N 1
ATOM 718 C CA . LEU A 1 94 ? -4.132 6.135 -5.731 1.00 83.44 94 LEU A CA 1
ATOM 719 C C . LEU A 1 94 ? -3.217 5.316 -4.823 1.00 83.44 94 LEU A C 1
ATOM 721 O O . LEU A 1 94 ? -3.280 5.451 -3.600 1.00 83.44 94 LEU A O 1
ATOM 725 N N . ILE A 1 95 ? -2.373 4.475 -5.421 1.00 81.69 95 ILE A N 1
ATOM 726 C CA . ILE A 1 95 ? -1.344 3.722 -4.698 1.00 81.69 95 ILE A CA 1
ATOM 727 C C . ILE A 1 95 ? -0.119 4.620 -4.543 1.00 81.69 95 ILE A C 1
ATOM 729 O O . ILE A 1 95 ? 0.485 5.054 -5.520 1.00 81.69 95 ILE A O 1
ATOM 733 N N . TYR A 1 96 ? 0.219 4.914 -3.295 1.00 78.50 96 TYR A N 1
ATOM 734 C CA . TYR A 1 96 ? 1.326 5.778 -2.913 1.00 78.50 96 TYR A CA 1
ATOM 735 C C . TYR A 1 96 ? 2.658 5.038 -2.977 1.00 78.50 96 TYR A C 1
ATOM 737 O O . TYR A 1 96 ? 3.615 5.528 -3.568 1.00 78.50 96 TYR A O 1
ATOM 745 N N . HIS A 1 97 ? 2.709 3.841 -2.395 1.00 78.06 97 HIS A N 1
ATOM 746 C CA . HIS A 1 97 ? 3.871 2.972 -2.503 1.00 78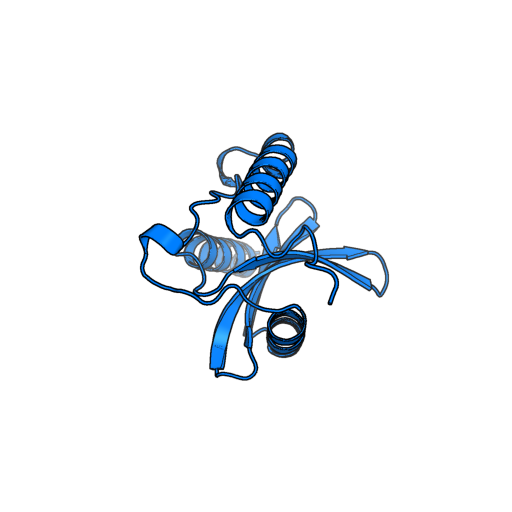.06 97 HIS A CA 1
ATOM 747 C C . HIS A 1 97 ? 3.461 1.509 -2.497 1.00 78.06 97 HIS A C 1
ATOM 749 O O . HIS A 1 97 ? 2.408 1.148 -1.967 1.00 78.06 97 HIS A O 1
ATOM 755 N N . ALA A 1 98 ? 4.343 0.683 -3.051 1.00 82.44 98 ALA A N 1
ATOM 756 C CA . ALA A 1 98 ? 4.281 -0.757 -2.935 1.00 82.44 98 ALA A CA 1
ATOM 757 C C . ALA A 1 98 ? 5.682 -1.331 -2.703 1.00 82.44 98 ALA A C 1
AT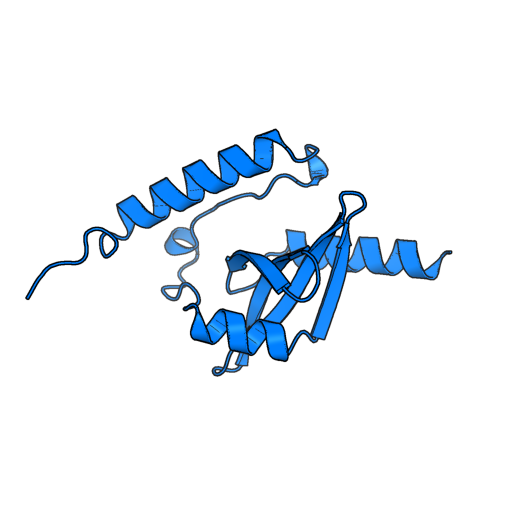OM 759 O O . ALA A 1 98 ? 6.665 -0.798 -3.222 1.00 82.44 98 ALA A O 1
ATOM 760 N N . MET A 1 99 ? 5.776 -2.393 -1.910 1.00 83.69 99 MET A N 1
ATOM 761 C CA . MET A 1 99 ? 7.041 -3.023 -1.540 1.00 83.69 99 MET A CA 1
ATOM 762 C C . MET A 1 99 ? 6.868 -4.535 -1.417 1.00 83.69 99 MET A C 1
ATOM 764 O O . MET A 1 99 ? 5.852 -5.006 -0.919 1.00 83.69 99 MET A O 1
ATOM 768 N N . THR A 1 100 ? 7.872 -5.290 -1.854 1.00 80.38 100 THR A N 1
ATOM 769 C CA . THR A 1 100 ? 7.966 -6.737 -1.631 1.00 80.38 100 THR A CA 1
ATOM 770 C C . THR A 1 100 ? 9.378 -7.076 -1.143 1.00 80.38 100 THR A C 1
ATOM 772 O O . THR A 1 100 ? 10.337 -6.629 -1.774 1.00 80.38 100 THR A O 1
ATOM 775 N N . PRO A 1 101 ? 9.538 -7.886 -0.081 1.00 82.75 101 PRO A N 1
ATOM 776 C CA . PRO A 1 101 ? 8.472 -8.401 0.785 1.00 82.75 101 PRO A CA 1
ATOM 777 C C . PRO A 1 101 ? 7.857 -7.296 1.675 1.00 82.75 101 PRO A C 1
ATOM 779 O O . PRO A 1 101 ? 8.446 -6.218 1.804 1.00 82.75 101 PRO A O 1
ATOM 782 N N . PRO A 1 102 ? 6.687 -7.535 2.298 1.00 82.94 102 PRO A N 1
ATOM 783 C CA . PRO A 1 102 ? 6.081 -6.602 3.239 1.00 82.94 102 PRO A CA 1
ATOM 784 C C . PRO A 1 102 ? 6.971 -6.394 4.465 1.00 82.94 102 PRO A C 1
ATOM 786 O O . PRO A 1 102 ? 7.641 -7.307 4.959 1.00 82.94 102 PRO A O 1
ATOM 789 N N . THR A 1 103 ? 6.949 -5.184 5.011 1.00 80.19 103 THR A N 1
ATOM 790 C CA . THR A 1 103 ? 7.741 -4.847 6.190 1.00 80.19 103 THR A CA 1
ATOM 791 C C . THR A 1 103 ? 7.102 -5.397 7.468 1.00 80.19 103 THR A C 1
ATOM 793 O O . THR A 1 103 ? 5.880 -5.436 7.639 1.00 80.19 103 THR A O 1
ATOM 796 N N . LYS A 1 104 ? 7.938 -5.744 8.460 1.00 79.19 104 LYS A N 1
ATOM 797 C CA . LYS A 1 104 ? 7.460 -6.110 9.811 1.00 79.19 104 LYS A CA 1
ATOM 798 C C . LYS A 1 104 ? 6.615 -5.002 10.448 1.00 79.19 104 LYS A C 1
ATOM 800 O O . LYS A 1 104 ? 5.734 -5.295 11.253 1.00 79.19 104 LYS A O 1
ATOM 805 N N . LYS A 1 105 ? 6.902 -3.737 10.117 1.00 78.00 105 LYS A N 1
ATOM 806 C CA . LYS A 1 105 ? 6.150 -2.575 10.600 1.00 78.00 105 LYS A CA 1
ATOM 807 C C . LYS A 1 105 ? 4.711 -2.626 10.099 1.00 78.00 105 LYS A C 1
ATOM 809 O O . LYS A 1 105 ? 3.799 -2.550 10.915 1.00 78.00 105 LYS A O 1
ATOM 814 N N . THR A 1 106 ? 4.523 -2.827 8.803 1.00 80.50 106 THR A N 1
ATOM 815 C CA . THR A 1 106 ? 3.196 -2.883 8.188 1.00 80.50 106 THR A CA 1
ATOM 816 C C . THR A 1 106 ? 2.372 -4.061 8.679 1.00 80.50 106 THR A C 1
ATOM 818 O O . THR A 1 106 ? 1.201 -3.890 9.013 1.00 80.50 106 THR A O 1
ATOM 821 N N . LEU A 1 107 ? 2.987 -5.233 8.851 1.00 84.75 107 LEU A N 1
ATOM 822 C CA . LEU A 1 107 ? 2.315 -6.385 9.459 1.00 84.75 107 LEU A CA 1
ATOM 823 C C . LEU A 1 107 ? 1.795 -6.075 10.873 1.00 84.75 107 LEU A C 1
ATOM 825 O O . LEU A 1 107 ? 0.639 -6.364 11.185 1.00 84.75 107 LEU A O 1
ATOM 829 N N . LYS A 1 108 ? 2.631 -5.456 11.721 1.00 84.69 108 LYS A N 1
ATOM 830 C CA . LYS A 1 108 ? 2.232 -5.032 13.075 1.00 84.69 108 LYS A CA 1
ATOM 831 C C . LYS A 1 108 ? 1.147 -3.960 13.042 1.00 84.69 108 LYS A C 1
ATOM 833 O O . LYS A 1 108 ? 0.234 -3.994 13.862 1.00 84.69 108 LYS A O 1
ATOM 838 N N . GLU A 1 109 ? 1.249 -3.014 12.114 1.00 85.44 109 GLU A N 1
ATOM 839 C CA . GLU A 1 109 ? 0.287 -1.927 11.972 1.00 85.44 109 GLU A CA 1
ATOM 840 C C . GLU A 1 109 ? -1.106 -2.443 11.596 1.00 85.44 109 GLU A C 1
ATOM 842 O O . GLU A 1 109 ? -2.069 -2.093 12.276 1.00 85.44 109 GLU A O 1
ATOM 847 N N . ILE A 1 110 ? -1.208 -3.310 10.581 1.00 88.19 110 ILE A N 1
ATOM 848 C CA . ILE A 1 110 ? -2.474 -3.946 10.184 1.00 88.19 110 ILE A CA 1
ATOM 849 C C . ILE A 1 110 ? -3.066 -4.729 11.360 1.00 88.19 110 ILE A C 1
ATOM 851 O O . ILE A 1 110 ? -4.253 -4.599 11.647 1.00 88.19 110 ILE A O 1
ATOM 855 N N . GLY A 1 111 ? -2.241 -5.510 12.069 1.00 88.44 111 GLY A N 1
ATOM 856 C CA . GLY A 1 111 ? -2.686 -6.271 13.238 1.00 88.44 111 GLY A CA 1
ATOM 857 C C . GLY A 1 111 ? -3.287 -5.381 14.328 1.00 88.44 111 GLY A C 1
ATOM 858 O O . GLY A 1 111 ? -4.379 -5.664 14.815 1.00 88.44 111 GLY A O 1
ATOM 859 N N . ARG A 1 112 ? -2.616 -4.271 14.659 1.00 89.56 112 ARG A N 1
ATOM 860 C CA . ARG A 1 112 ? -3.111 -3.298 15.643 1.00 89.56 112 ARG A CA 1
ATOM 861 C C . ARG A 1 112 ? -4.431 -2.659 15.204 1.00 89.56 112 ARG A C 1
ATOM 863 O O . ARG A 1 112 ? -5.376 -2.645 15.980 1.00 89.56 112 ARG A O 1
ATOM 870 N N . LEU A 1 113 ? -4.504 -2.161 13.968 1.00 85.69 113 LEU A N 1
ATOM 871 C CA . LEU A 1 113 ? -5.697 -1.477 13.454 1.00 85.69 113 LEU A CA 1
ATOM 872 C C . LEU A 1 113 ? -6.912 -2.414 13.368 1.00 85.69 113 LEU A C 1
ATOM 874 O O . LEU A 1 113 ? -8.038 -1.998 13.632 1.00 85.69 113 LEU A O 1
ATOM 878 N N . ASN A 1 114 ? -6.696 -3.686 13.025 1.00 85.88 114 ASN A N 1
ATOM 879 C CA . ASN A 1 114 ? -7.770 -4.676 12.995 1.00 85.88 114 ASN A CA 1
ATOM 880 C C . ASN A 1 114 ? -8.248 -5.063 14.400 1.00 85.88 114 ASN A C 1
ATOM 882 O O . ASN A 1 114 ? -9.443 -5.285 14.580 1.00 85.88 114 ASN A O 1
ATOM 886 N N . HIS A 1 115 ? -7.353 -5.092 15.392 1.00 82.12 115 HIS A N 1
ATOM 887 C CA . HIS A 1 115 ? -7.736 -5.286 16.791 1.00 82.12 115 HIS A CA 1
ATOM 888 C C . HIS A 1 115 ? -8.594 -4.118 17.301 1.00 82.12 115 HIS A C 1
ATOM 890 O O . HIS A 1 115 ? -9.719 -4.344 17.734 1.00 82.12 115 HIS A O 1
ATOM 896 N N . GLU A 1 116 ? -8.142 -2.874 17.103 1.00 79.25 116 GLU A N 1
ATOM 897 C CA . GLU A 1 116 ? -8.885 -1.653 17.472 1.00 79.25 116 GLU A CA 1
ATOM 898 C C . GLU A 1 116 ? -10.271 -1.562 16.802 1.00 79.25 116 GLU A C 1
ATOM 900 O O . GLU A 1 116 ? -11.176 -0.907 17.320 1.00 79.25 116 GLU A O 1
ATOM 905 N N . ARG A 1 117 ? -10.448 -2.188 15.630 1.00 73.81 117 ARG A N 1
ATOM 906 C CA . ARG A 1 117 ? -11.740 -2.272 14.933 1.00 73.81 117 ARG A CA 1
ATOM 907 C C . ARG A 1 117 ? -12.668 -3.328 15.532 1.00 73.81 117 ARG A C 1
ATOM 909 O O . ARG A 1 117 ? -13.874 -3.154 15.452 1.00 73.81 117 ARG A O 1
ATOM 916 N N . SER A 1 118 ? -12.122 -4.415 16.075 1.00 72.88 118 SER A N 1
ATOM 917 C CA . SER A 1 118 ? -12.899 -5.507 16.676 1.00 72.88 118 SER A CA 1
ATOM 918 C C . SER A 1 118 ? -13.441 -5.167 18.066 1.00 72.88 118 SER A C 1
ATOM 920 O O . SER A 1 118 ? -14.350 -5.847 18.531 1.00 72.88 118 SER A O 1
ATOM 922 N N . GLU A 1 119 ? -12.866 -4.168 18.738 1.00 67.56 119 GLU A N 1
ATOM 923 C CA . GLU A 1 119 ? -13.271 -3.713 20.076 1.00 67.56 119 GLU A CA 1
ATOM 924 C C . GLU A 1 119 ? -14.311 -2.572 20.047 1.00 67.56 119 GLU A C 1
ATOM 926 O O . GLU A 1 119 ? -14.682 -2.049 21.097 1.00 67.56 119 GLU A O 1
ATOM 931 N N . ARG A 1 120 ? -14.766 -2.168 18.854 1.00 56.38 120 ARG A N 1
ATOM 932 C CA . ARG A 1 120 ? -15.832 -1.176 18.637 1.00 56.38 120 ARG A CA 1
ATOM 933 C C . ARG A 1 120 ? -17.126 -1.851 18.217 1.00 56.38 120 ARG A C 1
ATOM 935 O O . ARG A 1 120 ? -18.185 -1.317 18.605 1.00 56.38 120 ARG A O 1
#

pLDDT: mean 73.53, std 16.23, range [35.47, 95.06]

Foldseek 3Di:
DDDDPCVPPVVVLVVVVVLLVVVQVVDDPLPRDDDDPCVVVPDPDWADPQQVVQQVVAWPFKAADPVQKMWTWGAGPVRWIKIWIWHDDPPDIGTSDIGTPDDPSSVVVSVVRVVVVVVD

Organism: Bifidobacterium longum (NCBI:txid216816)

InterPro domains:
  IPR005053 MobA/MobL protein [PF03389] (5-49)

Sequence (120 aa):
MSLNPLDQKAKLKALRESWANTCNTRLPETARIDHRSLADQGGDLEPTSGDVLTAFRSVMRDARRGNGTWVAIGLDGRGRDVEMVYKQVGDSVLIYHAMTPPTKKTLKEIGRLNHERSER

Secondary structure (DSSP, 8-state):
----TT--HHHHHHHHHHHHHHH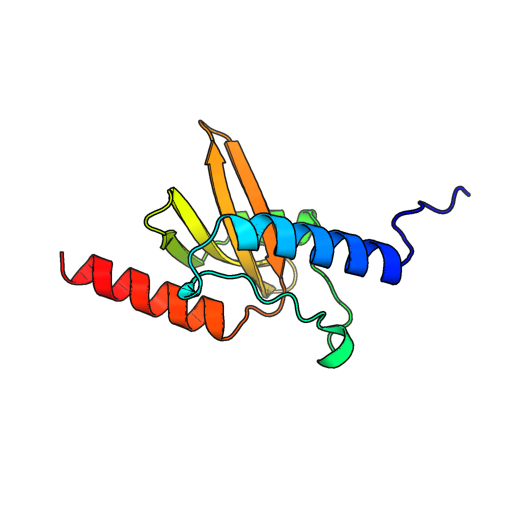HTTS-GGG------GGGGT---PPPHHHHHHHHHT--EEEE-TTS-EEEEEE-TTS-EEEEEEEEETTEEEEEEEESSPPHHHHHHHHHHHHHHHT-